Protein 7JX4 (pdb70)

Solvent-accessible surface area: 3949 Å² total

Foldseek 3Di:
DQDDDDPDDDDPD/DADDDDPDDDDPD/DQDDDDPDDDDPD

Sequence (39 aa):
GPGPGPGGPGPGPGPGPGPGGPGPGPGPGPGPGGPGPGP

Radius of gyration: 18.14 Å; Cα contacts (8 Å, |Δi|>4): 105; chains: 3; bounding box: 59×9×16 Å

B-factor: mean 10.47, std 5.4, range [4.98, 38.23]

Secondary structure (DSSP, 8-state):
-------------/-------------/-------------

Structure (mmCIF, N/CA/C/O b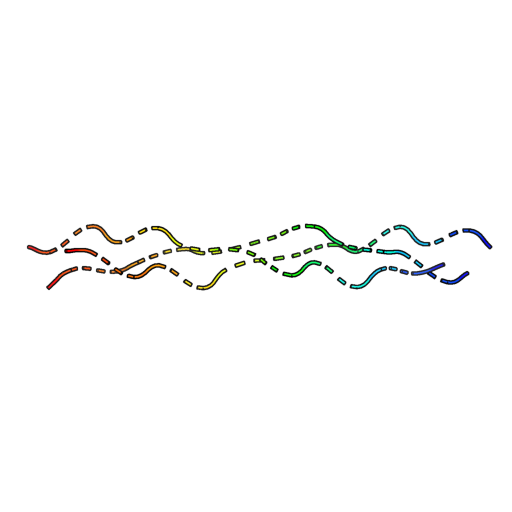ackbone):
data_7JX4
#
_entry.id   7JX4
#
_cell.length_a   72.365
_cell.length_b   24.756
_cell.length_c   25.357
_cell.angle_alpha   90.000
_cell.angle_beta   98.720
_cell.angle_gamma   90.000
#
_symmetry.space_group_name_H-M   'C 1 2 1'
#
loop_
_entity.id
_entity.type
_entity.pdbx_description
1 polymer 'Collagen mimetic peptide with N-Lysine guest'
2 water water
#
loop_
_atom_site.group_PDB
_atom_site.id
_atom_site.type_symbol
_atom_site.label_atom_id
_atom_site.label_alt_id
_atom_site.label_comp_id
_atom_site.label_asym_id
_atom_site.label_entity_id
_atom_site.label_seq_id
_atom_site.pdbx_PDB_ins_code
_atom_site.Cartn_x
_atom_site.Cartn_y
_atom_site.Cartn_z
_atom_site.occupancy
_atom_site.B_iso_or_equiv
_atom_site.auth_seq_id
_atom_site.auth_comp_id
_atom_site.auth_asym_id
_atom_site.auth_atom_id
_atom_site.pdbx_PDB_model_num
ATOM 7 N N . GLY A 1 2 ? -34.006 0.034 11.445 1.00 26.83 1 GLY A N 1
ATOM 8 C CA . GLY A 1 2 ? -33.278 -0.442 12.689 1.00 24.95 1 GLY A CA 1
ATOM 9 C C . GLY A 1 2 ? -32.014 0.366 12.956 1.00 20.49 1 GLY A C 1
ATOM 10 O O . GLY A 1 2 ? -31.633 1.220 12.165 1.00 21.71 1 GLY A O 1
ATOM 14 N N . PRO A 1 3 ? -31.261 0.126 14.061 1.00 20.41 2 PRO A N 1
ATOM 15 C CA . PRO A 1 3 ? -30.016 0.839 14.257 1.00 19.15 2 PRO A CA 1
ATOM 16 C C . PRO A 1 3 ? -29.026 0.479 13.161 1.00 15.63 2 PRO A C 1
ATOM 17 O O . PRO A 1 3 ? -29.106 -0.533 12.439 1.00 14.90 2 PRO A O 1
ATOM 43 N N . GLY A 1 5 ? -25.698 -0.918 11.580 1.00 10.55 4 GLY A N 1
ATOM 44 C CA . GLY A 1 5 ? -24.905 -2.080 11.829 1.00 10.25 4 GLY A CA 1
ATOM 45 C C . GLY A 1 5 ? -23.636 -1.736 12.583 1.00 9.86 4 GLY A C 1
ATOM 46 O O . GLY A 1 5 ? -23.329 -0.544 12.829 1.00 11.39 4 GLY A O 1
ATOM 50 N N . PRO A 1 6 ? -22.902 -2.803 12.906 1.00 10.75 5 PRO A N 1
ATOM 51 C CA . PRO A 1 6 ? -21.632 -2.649 13.596 1.00 11.67 5 PRO A CA 1
ATOM 52 C C . PRO A 1 6 ? -20.653 -1.960 12.652 1.00 9.09 5 PRO A C 1
ATOM 53 O O . PRO A 1 6 ? -20.769 -1.967 11.412 1.00 8.35 5 PRO A O 1
ATOM 79 N N . GLY A 1 8 ? -17.411 -1.771 10.389 1.00 7.47 7 GLY A N 1
ATOM 80 C CA . GLY A 1 8 ? -16.819 -2.767 9.542 1.00 7.24 7 GLY A CA 1
ATOM 81 C C . GLY A 1 8 ? -15.586 -3.384 10.201 1.00 7.69 7 GLY A C 1
ATOM 82 O O . GLY A 1 8 ? -15.041 -2.938 11.211 1.00 8.50 7 GLY A O 1
ATOM 86 N N . PRO A 1 9 ? -15.107 -4.469 9.594 1.00 8.73 8 PRO A N 1
ATOM 87 C CA . PRO A 1 9 ? -13.945 -5.126 10.110 1.00 9.87 8 PRO A CA 1
ATOM 88 C C . PRO A 1 9 ? -12.694 -4.303 9.937 1.00 8.08 8 PRO A C 1
ATOM 89 O O . PRO A 1 9 ? -12.586 -3.384 9.090 1.00 7.46 8 PRO A O 1
ATOM 115 N N . GLY A 1 11 ? -9.176 -2.931 8.817 1.00 7.04 10 GLY A N 1
ATOM 116 C CA . GLY A 1 11 ? -8.514 -2.889 7.537 1.00 7.77 10 GLY A CA 1
ATOM 117 C C . GLY A 1 11 ? -7.276 -3.823 7.438 1.00 7.54 10 GLY A C 1
ATOM 118 O O . GLY A 1 11 ? -6.774 -4.266 8.483 1.00 9.52 10 GLY A O 1
ATOM 158 N N . GLY A 1 14 ? -0.814 -2.379 5.318 1.00 7.58 13 GLY A N 1
ATOM 159 C CA . GLY A 1 14 ? -0.304 -1.510 4.294 1.00 7.50 13 GLY A CA 1
ATOM 160 C C . GLY A 1 14 ? 0.695 -2.273 3.408 1.00 7.37 13 GLY A C 1
ATOM 161 O O . GLY A 1 14 ? 0.961 -3.458 3.609 1.00 7.29 13 GLY A O 1
ATOM 165 N N . PRO A 1 15 ? 1.206 -1.590 2.368 1.00 8.07 14 PRO A N 1
ATOM 166 C CA . PRO A 1 15 ? 2.211 -2.189 1.502 1.00 7.55 14 PRO A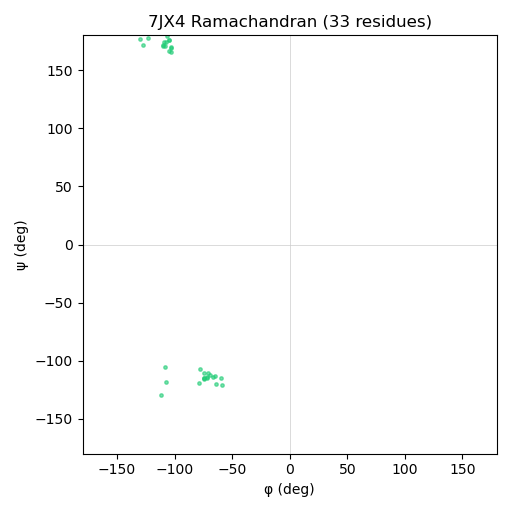 CA 1
ATOM 167 C C . PRO A 1 15 ? 3.536 -2.302 2.215 1.00 6.84 14 PRO A C 1
ATOM 168 O O . PRO A 1 15 ? 3.797 -1.671 3.239 1.00 6.64 14 PRO A O 1
ATOM 194 N N . GLY A 1 17 ? 7.385 -1.808 3.270 1.00 5.82 16 GLY A N 1
ATOM 195 C CA . GLY A 1 17 ? 8.211 -0.624 3.391 1.00 5.49 16 GLY A CA 1
ATOM 196 C C . GLY A 1 17 ? 9.268 -0.535 2.303 1.00 5.57 16 GLY A C 1
ATOM 197 O O . GLY A 1 17 ? 9.488 -1.427 1.485 1.00 5.70 16 GLY A O 1
ATOM 201 N N . PRO A 1 18 ? 9.982 0.604 2.304 1.00 5.37 17 PRO A N 1
ATOM 202 C CA . PRO A 1 18 ? 11.040 0.844 1.323 1.00 5.78 17 PRO A CA 1
ATOM 203 C C . PRO A 1 18 ? 12.266 0.023 1.651 1.00 5.84 17 PRO A C 1
ATOM 204 O O . PRO A 1 18 ? 12.439 -0.475 2.776 1.00 5.39 17 PRO A O 1
ATOM 230 N N . GLY A 1 20 ? 16.081 -0.918 2.705 1.00 6.02 19 GLY A N 1
ATOM 231 C CA . GLY A 1 20 ? 17.020 -0.357 3.635 1.00 6.04 19 GLY A CA 1
ATOM 232 C C . GLY A 1 20 ? 18.079 0.461 2.919 1.00 5.93 19 GLY A C 1
ATOM 233 O O . GLY A 1 20 ? 18.237 0.385 1.712 1.00 5.79 19 GLY A O 1
ATOM 237 N N . PRO A 1 21 ? 18.822 1.262 3.693 1.00 6.85 20 PRO A N 1
ATOM 238 C CA . PRO A 1 21 ? 19.895 2.036 3.097 1.00 7.95 20 PRO A CA 1
ATOM 239 C C . PRO A 1 21 ? 20.974 1.116 2.532 1.00 6.72 20 PRO A C 1
ATOM 240 O O . PRO A 1 21 ? 21.129 -0.028 2.943 1.00 6.22 20 PRO A O 1
ATOM 275 N N . GLY B 1 2 ? -31.481 -2.512 8.726 1.00 14.22 1 GLY B N 1
ATOM 276 C CA . GLY B 1 2 ? -30.997 -1.148 8.992 1.00 13.63 1 GLY B CA 1
ATOM 277 C C . GLY B 1 2 ? -29.888 -0.819 8.029 1.00 11.22 1 GLY B C 1
ATOM 278 O O . GLY B 1 2 ? -29.531 -1.663 7.196 1.00 11.89 1 GLY B O 1
ATOM 282 N N . PRO B 1 3 ? -29.329 0.391 8.163 1.00 10.78 2 PRO B N 1
ATOM 283 C CA . PRO B 1 3 ? -28.261 0.802 7.271 1.00 9.86 2 PRO B CA 1
ATOM 284 C C . PRO B 1 3 ? -26.950 0.166 7.706 1.00 7.31 2 PRO B C 1
ATOM 285 O O . PRO B 1 3 ? -2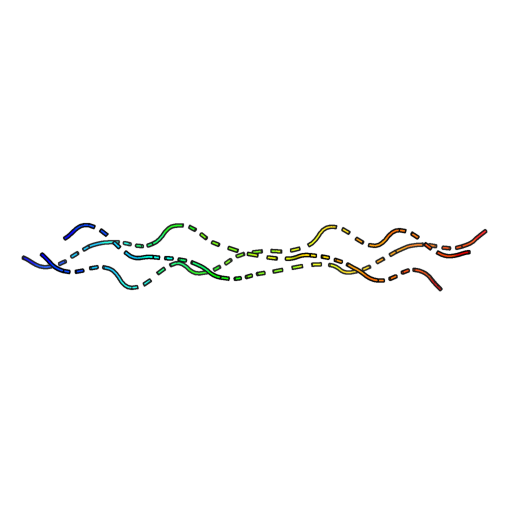6.762 -0.260 8.843 1.00 7.75 2 PRO B O 1
ATOM 311 N N . GLY B 1 5 ? -23.154 -0.143 8.993 1.00 5.84 4 GLY B N 1
ATOM 312 C CA . GLY B 1 5 ? -22.340 0.583 9.943 1.00 5.86 4 GLY B CA 1
ATOM 313 C C . GLY B 1 5 ? -21.292 1.462 9.243 1.00 6.21 4 GLY B C 1
ATOM 314 O O . GLY B 1 5 ? -21.187 1.546 8.017 1.00 6.04 4 GLY B O 1
ATOM 318 N N . PRO B 1 6 ? -20.510 2.169 10.066 1.00 6.55 5 PRO B N 1
ATOM 319 C CA . PRO B 1 6 ? -19.411 2.991 9.545 1.00 6.90 5 PRO B CA 1
ATOM 320 C C . PRO B 1 6 ? -18.220 2.107 9.194 1.00 6.14 5 PRO B C 1
ATOM 321 O O . PRO B 1 6 ? -18.169 0.906 9.517 1.00 6.00 5 PRO B O 1
ATOM 347 N N . GLY B 1 8 ? -14.661 0.211 9.126 1.00 5.43 7 GLY B N 1
ATOM 348 C CA . GLY B 1 8 ? -13.694 -0.276 10.084 1.00 5.79 7 GLY B CA 1
ATOM 349 C C . GLY B 1 8 ? -12.486 0.613 10.190 1.00 5.88 7 GLY B C 1
ATOM 350 O O . GLY B 1 8 ? -12.285 1.554 9.412 1.00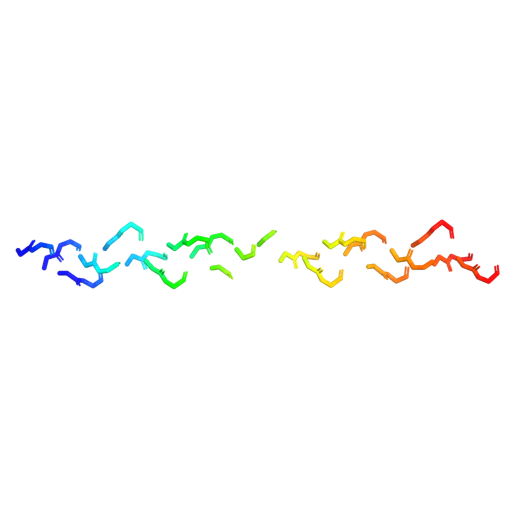 5.61 7 GLY B O 1
ATOM 354 N N . PRO B 1 9 ? -11.654 0.328 11.200 1.00 6.40 8 PRO B N 1
ATOM 355 C CA . PRO B 1 9 ? -10.438 1.108 11.426 1.00 7.06 8 PRO B CA 1
ATOM 356 C C . PRO B 1 9 ? -9.376 0.769 10.406 1.00 6.50 8 PRO B C 1
ATOM 357 O O . PRO B 1 9 ? -9.404 -0.266 9.762 1.00 5.98 8 PRO B O 1
ATOM 383 N N . GLY B 1 11 ? -5.881 -0.608 8.848 1.00 8.53 10 GLY B N 1
ATOM 384 C CA . GLY B 1 11 ? -4.981 -1.718 9.084 1.00 9.88 10 GLY B CA 1
ATOM 385 C C . GLY B 1 11 ? -3.686 -1.264 9.756 1.00 9.29 10 GLY B C 1
ATOM 386 O O . GLY B 1 11 ? -3.469 -0.059 9.897 1.00 9.69 10 GLY B O 1
ATOM 426 N N . GLY B 1 14 ? 2.469 -2.008 6.818 1.00 7.43 13 GLY B N 1
ATOM 427 C CA . GLY B 1 14 ? 2.891 -3.164 6.033 1.00 7.56 13 GLY B CA 1
ATOM 428 C C . GLY B 1 14 ? 4.148 -3.835 6.555 1.00 6.87 13 GLY B C 1
ATOM 429 O O . GLY B 1 14 ? 4.760 -3.421 7.549 1.00 7.07 13 GLY B O 1
ATOM 433 N N . PRO B 1 15 ? 4.525 -4.921 5.878 1.00 7.05 14 PRO B N 1
ATOM 434 C CA . PRO B 1 15 ? 5.746 -5.621 6.234 1.00 7.42 14 PRO B CA 1
ATOM 435 C C . PRO B 1 15 ? 6.980 -4.731 6.122 1.00 5.93 14 PRO B C 1
ATOM 436 O O . PRO B 1 15 ? 7.022 -3.786 5.348 1.00 5.54 14 PRO B O 1
ATOM 462 N N . GLY B 1 17 ? 10.463 -3.409 4.776 1.00 5.30 16 GLY B N 1
ATOM 463 C CA . GLY B 1 17 ? 11.042 -3.433 3.446 1.00 5.40 16 GLY B CA 1
ATOM 464 C C . GLY B 1 17 ? 12.202 -4.430 3.339 1.00 5.39 16 GLY B C 1
ATOM 465 O O . GLY B 1 17 ? 12.666 -5.004 4.336 1.00 6.05 16 GLY B O 1
ATOM 469 N N . PRO B 1 18 ? 12.663 -4.644 2.120 1.00 5.86 17 PRO B N 1
ATOM 470 C CA . PRO B 1 18 ? 13.774 -5.581 1.903 1.00 6.84 17 PRO B CA 1
ATOM 471 C C . PRO B 1 18 ? 15.103 -4.982 2.348 1.00 5.46 17 PRO B C 1
ATOM 472 O O . PRO B 1 18 ? 15.257 -3.761 2.466 1.00 5.65 17 PRO B O 1
ATOM 498 N N . GLY B 1 20 ? 18.752 -3.451 1.993 1.00 5.70 19 GLY B N 1
ATOM 499 C CA . GLY B 1 20 ? 19.343 -2.570 0.988 1.00 5.70 19 GLY B CA 1
ATOM 500 C C . GLY B 1 20 ? 20.372 -3.316 0.150 1.00 5.55 19 GLY B C 1
ATOM 501 O O . GLY B 1 20 ? 20.745 -4.448 0.420 1.00 6.14 19 GLY B O 1
ATOM 505 N N . PRO B 1 21 ? 20.841 -2.632 -0.912 1.00 5.77 20 PRO B N 1
ATOM 506 C CA . PRO B 1 21 ? 21.909 -3.188 -1.760 1.00 5.72 20 PRO B CA 1
ATOM 507 C C . PRO B 1 21 ? 23.253 -3.029 -1.066 1.00 5.51 20 PRO B C 1
ATOM 508 O O . PRO B 1 21 ? 23.374 -2.362 -0.042 1.00 6.03 20 PRO B O 1
ATOM 543 N N . GLY C 1 2 ? -28.675 -3.054 11.106 1.00 10.17 1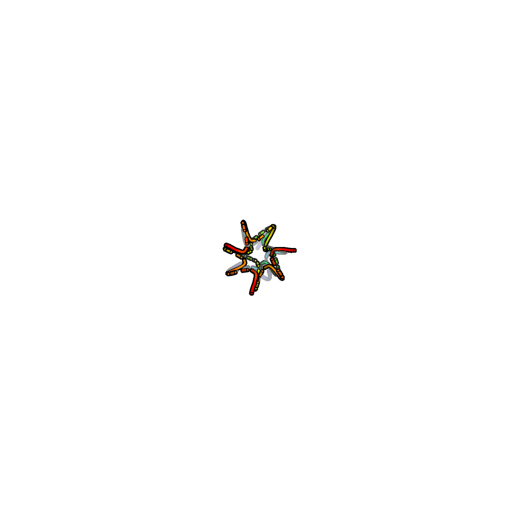 GLY C N 1
ATOM 544 C CA . GLY C 1 2 ? -28.100 -3.161 9.763 1.00 8.94 1 GLY C CA 1
ATOM 545 C C . GLY C 1 2 ? -26.870 -4.074 9.671 1.00 8.46 1 GLY C C 1
ATOM 546 O O . GLY C 1 2 ? -26.368 -4.631 10.635 1.00 9.41 1 GLY C O 1
ATOM 550 N N . PRO C 1 3 ? -26.374 -4.265 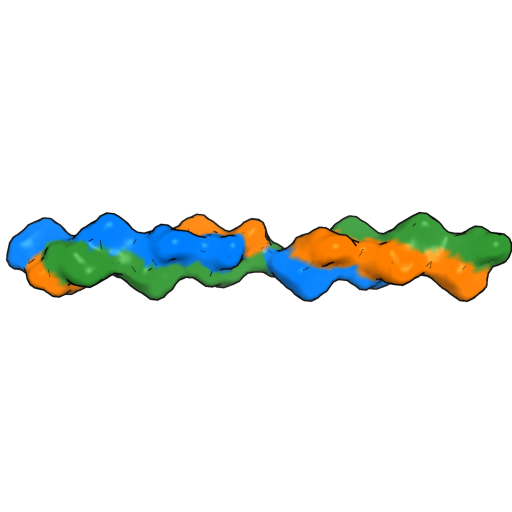8.435 1.00 8.09 2 PRO C N 1
ATOM 551 C CA . PRO C 1 3 ? -25.159 -5.016 8.174 1.00 8.27 2 PRO C CA 1
ATOM 552 C C . PRO C 1 3 ? -23.914 -4.279 8.637 1.00 6.46 2 PRO C C 1
ATOM 553 O O . PRO C 1 3 ? -23.901 -3.077 8.899 1.00 6.18 2 PRO C O 1
ATOM 579 N N . GLY C 1 5 ? -20.416 -2.231 8.476 1.00 5.85 4 GLY C N 1
ATOM 580 C CA . GLY C 1 5 ? -19.859 -1.228 7.580 1.00 5.58 4 GLY C CA 1
ATOM 581 C C . GLY C 1 5 ? -18.802 -1.811 6.660 1.00 5.93 4 GLY C C 1
ATOM 582 O O . GLY C 1 5 ? -18.395 -2.967 6.788 1.00 6.65 4 GLY C O 1
ATOM 586 N N . PRO C 1 6 ? -18.312 -0.943 5.737 1.00 6.15 5 PRO C N 1
ATOM 587 C CA . PRO C 1 6 ? -17.205 -1.335 4.868 1.00 7.04 5 PRO C CA 1
ATOM 588 C C . PRO C 1 6 ? -15.967 -1.716 5.690 1.00 6.11 5 PRO C C 1
ATOM 589 O O . PRO C 1 6 ? -15.717 -1.154 6.746 1.00 6.20 5 PRO C O 1
ATOM 615 N N . GLY C 1 8 ? -12.174 -1.479 6.903 1.00 6.40 7 GLY C N 1
ATOM 616 C CA . GLY C 1 8 ? -11.300 -0.341 7.041 1.00 6.73 7 GLY C CA 1
ATOM 617 C C . GLY C 1 8 ? -10.258 -0.262 5.942 1.00 6.42 7 GLY C C 1
ATOM 618 O O . GLY C 1 8 ? -10.019 -1.196 5.180 1.00 6.23 7 GLY C O 1
ATOM 622 N N . PRO C 1 9 ? -9.606 0.901 5.849 1.00 6.32 8 PRO C N 1
ATOM 623 C CA . PRO C 1 9 ? -8.581 1.087 4.821 1.00 6.81 8 PRO C CA 1
ATOM 624 C C . PRO C 1 9 ? -7.315 0.299 5.119 1.00 6.40 8 PRO C C 1
ATOM 625 O O . PRO C 1 9 ? -7.003 0.004 6.262 1.00 6.63 8 PRO C O 1
ATOM 651 N N . GLY C 1 11 ? -3.490 -0.216 5.991 1.00 7.85 10 GLY C N 1
ATOM 652 C CA . GLY C 1 11 ? -2.594 0.543 6.850 1.00 9.12 10 GLY C CA 1
ATOM 653 C C . GLY C 1 11 ? -1.553 1.342 6.059 1.00 8.75 10 GLY C C 1
ATOM 654 O O . GLY C 1 11 ? -1.513 1.273 4.836 1.00 8.17 10 GLY C O 1
ATOM 694 N N . GLY C 1 14 ? 4.954 -0.070 5.331 1.00 7.17 13 GLY C N 1
ATOM 695 C CA . GLY C 1 14 ? 5.809 -0.680 6.330 1.00 7.02 13 GLY C CA 1
ATOM 696 C C . GLY C 1 14 ? 7.089 0.096 6.603 1.00 6.59 13 GLY C C 1
ATOM 697 O O . GLY C 1 14 ? 7.409 1.090 5.931 1.00 6.41 13 GLY C O 1
ATOM 701 N N . PRO C 1 15 ? 7.820 -0.334 7.620 1.00 6.03 14 PRO C N 1
ATOM 702 C CA . PRO C 1 15 ? 9.055 0.358 7.973 1.00 5.91 14 PRO C CA 1
ATOM 703 C C . PRO C 1 15 ? 10.145 0.033 6.968 1.00 5.65 14 PRO C C 1
ATOM 704 O O . PRO C 1 15 ? 10.066 -0.928 6.200 1.00 5.38 14 PRO C O 1
ATOM 730 N N . GLY C 1 17 ? 13.563 -1.374 5.296 1.00 5.16 16 GLY C N 1
ATOM 731 C CA . GLY C 1 17 ? 14.332 -2.598 5.478 1.00 5.14 16 GLY C CA 1
ATOM 732 C C . GLY C 1 17 ? 15.634 -2.379 6.215 1.00 4.98 16 GLY C C 1
ATOM 733 O O . GLY C 1 17 ? 16.073 -1.279 6.486 1.00 5.27 16 GLY C O 1
AT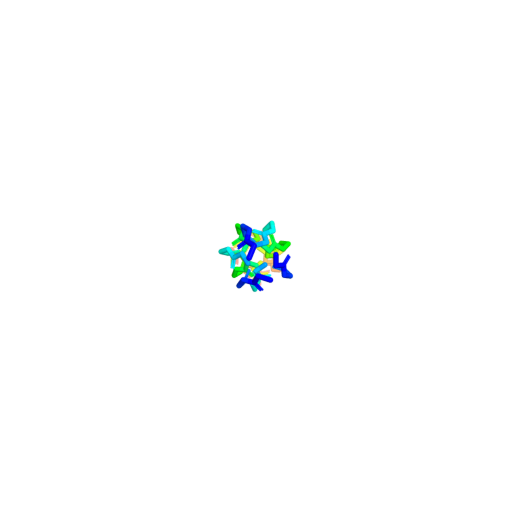OM 737 N N . PRO C 1 18 ? 16.303 -3.501 6.503 1.00 5.62 17 PRO C N 1
ATOM 738 C CA . PRO C 1 18 ? 17.612 -3.479 7.097 1.00 5.88 17 PRO C CA 1
ATOM 739 C C . PRO C 1 18 ? 18.658 -2.856 6.165 1.00 5.65 17 PRO C C 1
ATOM 740 O O . PRO C 1 18 ? 18.550 -2.971 4.938 1.00 5.55 17 PRO C O 1
ATOM 766 N N . GLY C 1 20 ? 21.850 -2.670 3.801 1.00 6.44 19 GLY C N 1
ATOM 767 C CA . GLY C 1 20 ? 22.449 -3.635 2.915 1.00 6.83 19 GLY C CA 1
ATOM 768 C C . GLY C 1 20 ? 23.787 -4.131 3.451 1.00 7.19 19 GLY C C 1
ATOM 769 O O . GLY C 1 20 ? 24.372 -3.595 4.404 1.00 7.73 19 GLY C O 1
ATOM 773 N N . PRO C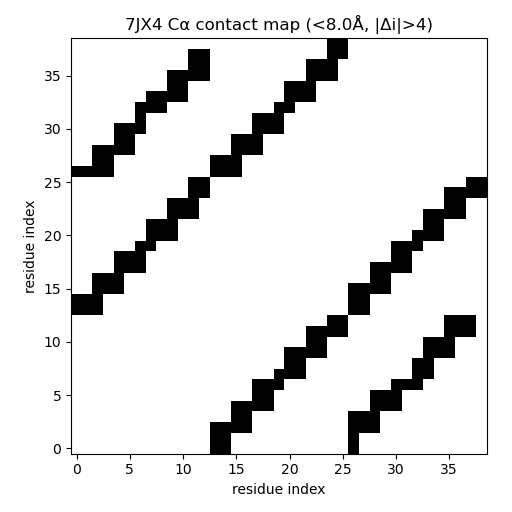 1 21 ? 24.330 -5.174 2.781 1.00 7.76 20 PRO C N 1
ATOM 774 C CA . PRO C 1 21 ? 25.612 -5.704 3.169 1.00 8.18 20 PRO C CA 1
ATOM 775 C C . PRO C 1 21 ? 26.720 -4.706 2.972 1.00 8.00 20 PRO C C 1
ATOM 776 O O . PRO C 1 21 ? 26.644 -3.848 2.101 1.00 8.82 20 PRO C O 1
#